Protein AF-A4H4K8-F1 (afdb_monomer_lite)

Radius of gyration: 43.96 Å; chains: 1; bounding box: 98×60×108 Å

InterPro domains:
  IPR000196 Large ribosomal subunit protein eL19 domain [SM01416] (1-51)
  IPR035970 Large ribosomal subunit protein eL19 superfamily [SSF48140] (1-49)
  IPR039547 Large ribosomal subunit protein eL19 [PTHR10722] (1-104)
  IPR057260 Ribosomal protein L19e, C-terminal domain [PF25476] (1-50)

Secondary structure (DSSP, 8-state):
-HHHHHHHHHHHHHHHTTSS-HHHHHHHHHHHHTT---SHHHHHHHHHHHHHHHHHHHHHHHHHHHHHHHHHHHHHHHHHHHHHHHHHHHHHHHHHHHHHHHHHHHHHHHHHSS----------------------------------------PPPPPP-------PPPP-----

Foldseek 3Di:
DVQLVVQLVVLVVCVVVVLDDPVRSVVSNVCSVVVVQVHNVSSVVVSVVVVVVVVVVVVVVVVVVVVVVVVVVVVVVVVVVVVVVVVVVVVVVVVVVVVVVVVVVVVVVVVVVDDDDDDDDDDDDDDDDDDDDDDDDDDDDDDDDDDDDDDDDDDDDDDDDDDDDDDDDDDDDDDD

Structure (mmCIF, N/CA/C/O backbone):
data_AF-A4H4K8-F1
#
_entry.id   AF-A4H4K8-F1
#
loop_
_atom_site.group_PDB
_atom_site.id
_atom_site.type_symbol
_atom_site.label_atom_id
_atom_site.label_alt_id
_atom_site.label_comp_id
_atom_site.label_asym_id
_atom_site.label_entity_id
_atom_site.label_seq_id
_atom_site.pdbx_PDB_ins_code
_atom_site.Cartn_x
_atom_site.Cartn_y
_atom_site.Cartn_z
_atom_site.occupancy
_atom_site.B_iso_or_equiv
_atom_site.auth_seq_id
_atom_site.auth_comp_id
_atom_site.auth_asym_id
_atom_site.auth_atom_id
_atom_site.pdbx_PDB_model_num
ATOM 1 N N . MET A 1 1 ? -22.038 -2.785 29.006 1.00 83.81 1 MET A N 1
ATOM 2 C CA . MET A 1 1 ? -22.029 -3.586 27.746 1.00 83.81 1 MET A CA 1
ATOM 3 C C . MET A 1 1 ? -22.248 -2.810 26.430 1.00 83.81 1 MET A C 1
ATOM 5 O O . MET A 1 1 ? -21.785 -3.269 25.386 1.00 83.81 1 MET A O 1
ATOM 9 N N . ARG A 1 2 ? -22.925 -1.645 26.415 1.00 96.19 2 ARG A N 1
ATOM 10 C CA . ARG A 1 2 ? -23.280 -0.890 25.185 1.00 96.19 2 ARG A CA 1
ATOM 11 C C . ARG A 1 2 ? -22.092 -0.566 24.265 1.00 96.19 2 ARG A C 1
ATOM 13 O O . ARG A 1 2 ? -22.154 -0.820 23.063 1.00 96.19 2 ARG A O 1
ATOM 20 N N . ARG A 1 3 ? -20.990 -0.065 24.828 1.00 96.12 3 ARG A N 1
ATOM 21 C CA . ARG A 1 3 ? -19.791 0.361 24.084 1.00 96.12 3 ARG A CA 1
ATOM 22 C C . ARG A 1 3 ? -19.199 -0.738 23.196 1.00 96.12 3 ARG A C 1
ATOM 24 O O . ARG A 1 3 ? -18.971 -0.521 22.010 1.00 96.12 3 ARG A O 1
ATOM 31 N N . LEU A 1 4 ? -18.999 -1.930 23.752 1.00 96.44 4 LEU A N 1
ATOM 32 C CA . LEU A 1 4 ? -18.373 -3.057 23.055 1.00 96.44 4 LEU A CA 1
ATOM 33 C C . LEU A 1 4 ? -19.223 -3.505 21.848 1.00 96.44 4 LEU A C 1
ATOM 35 O O . LEU A 1 4 ? -18.694 -3.778 20.769 1.00 96.44 4 LEU A O 1
ATOM 39 N N . ARG A 1 5 ? -20.557 -3.479 21.991 1.00 97.44 5 ARG A N 1
ATOM 40 C CA . ARG A 1 5 ? -21.505 -3.755 20.895 1.00 97.44 5 ARG A CA 1
ATOM 41 C C . ARG A 1 5 ? -21.383 -2.728 19.768 1.00 97.44 5 ARG A C 1
ATOM 43 O O . ARG A 1 5 ? -21.372 -3.126 18.604 1.00 97.44 5 ARG A O 1
ATOM 50 N N . ILE A 1 6 ? -21.255 -1.441 20.101 1.00 97.06 6 ILE A N 1
ATOM 51 C CA . ILE A 1 6 ? -21.094 -0.355 19.119 1.00 97.06 6 ILE A CA 1
ATOM 52 C C . ILE A 1 6 ? -19.801 -0.540 18.314 1.00 97.06 6 ILE A C 1
ATOM 54 O O . ILE A 1 6 ? -19.848 -0.510 17.084 1.00 97.06 6 ILE A O 1
ATOM 58 N N . LEU A 1 7 ? -18.669 -0.796 18.981 1.00 97.50 7 LEU A N 1
ATOM 59 C CA . LEU A 1 7 ? -17.379 -1.009 18.310 1.00 97.50 7 LEU A CA 1
ATOM 60 C C . LEU A 1 7 ? -17.411 -2.244 17.399 1.00 97.50 7 LEU A C 1
ATOM 62 O O . LEU A 1 7 ? -17.023 -2.171 16.235 1.00 97.50 7 LEU A O 1
ATOM 66 N N . ARG A 1 8 ? -17.959 -3.369 17.879 1.00 97.00 8 ARG A N 1
ATOM 67 C CA . ARG A 1 8 ? -18.077 -4.596 17.071 1.00 97.00 8 ARG A CA 1
ATOM 68 C C . ARG A 1 8 ? -19.021 -4.431 15.880 1.00 97.00 8 ARG A C 1
ATOM 70 O O . ARG A 1 8 ? -18.735 -4.962 14.810 1.00 97.00 8 ARG A O 1
ATOM 77 N N . ARG A 1 9 ? -20.135 -3.704 16.040 1.00 97.62 9 ARG A N 1
ATOM 78 C CA . ARG A 1 9 ? -21.074 -3.415 14.942 1.00 97.62 9 ARG A CA 1
ATOM 79 C C . ARG A 1 9 ? -20.411 -2.551 13.868 1.00 97.62 9 ARG A C 1
ATOM 81 O O . ARG A 1 9 ? -20.568 -2.855 12.691 1.00 97.62 9 ARG A O 1
ATOM 88 N N . LEU A 1 10 ? -19.625 -1.548 14.268 1.00 97.06 10 LEU A N 1
ATOM 89 C CA . LEU A 1 10 ? -18.839 -0.738 13.336 1.00 97.06 10 LEU A CA 1
ATOM 90 C C . LEU A 1 10 ? -17.837 -1.589 12.549 1.00 97.06 10 LEU A C 1
ATOM 92 O O . LEU A 1 10 ? -17.828 -1.529 11.324 1.00 97.06 10 LEU A O 1
ATOM 96 N N . LEU A 1 11 ? -17.039 -2.411 13.235 1.00 97.56 11 LEU A N 1
ATOM 97 C CA . LEU A 1 11 ? -16.061 -3.278 12.574 1.00 97.56 11 LEU A CA 1
ATOM 98 C C . LEU A 1 11 ? -16.731 -4.239 11.582 1.00 97.56 11 LEU A C 1
ATOM 100 O O . LEU A 1 11 ? -16.218 -4.439 10.486 1.00 97.56 11 LEU A O 1
ATOM 104 N N . ARG A 1 12 ? -17.894 -4.812 11.929 1.00 97.69 12 ARG A N 1
ATOM 105 C CA . ARG A 1 12 ? -18.650 -5.673 11.003 1.00 97.69 12 ARG A CA 1
ATOM 106 C C . ARG A 1 12 ? -19.125 -4.911 9.770 1.00 97.69 12 ARG A C 1
ATOM 108 O O . ARG A 1 12 ? -18.948 -5.421 8.669 1.00 97.69 12 ARG A O 1
ATOM 115 N N . LYS A 1 13 ? -19.662 -3.697 9.948 1.00 98.06 13 LYS A N 1
ATOM 116 C CA . LYS A 1 13 ? -20.068 -2.836 8.829 1.00 98.06 13 LYS A CA 1
ATOM 117 C C . LYS A 1 13 ? -18.875 -2.530 7.922 1.00 98.06 13 LYS A C 1
ATOM 119 O O . LYS A 1 13 ? -18.953 -2.735 6.726 1.00 98.06 13 LYS A O 1
ATOM 124 N N . TYR A 1 14 ? -17.737 -2.127 8.485 1.00 97.44 14 TYR A N 1
ATOM 125 C CA . TYR A 1 14 ? -16.557 -1.776 7.687 1.00 97.44 14 TYR A CA 1
ATOM 126 C C . TYR A 1 14 ? -15.916 -2.970 6.978 1.00 97.44 14 TYR A C 1
ATOM 128 O O . TYR A 1 14 ? -15.298 -2.780 5.933 1.00 97.44 14 TYR A O 1
ATOM 136 N N . ARG A 1 15 ? -16.076 -4.187 7.511 1.00 97.06 15 ARG A N 1
ATOM 137 C CA . ARG A 1 15 ? -15.685 -5.421 6.821 1.00 97.06 15 ARG A CA 1
ATOM 138 C C . ARG A 1 15 ? -16.623 -5.731 5.652 1.00 97.06 15 ARG A C 1
ATOM 140 O O . ARG A 1 15 ? -16.144 -6.099 4.589 1.00 97.06 15 ARG A O 1
ATOM 147 N N . ALA A 1 16 ? -17.936 -5.574 5.842 1.00 97.19 16 ALA A N 1
ATOM 148 C CA . ALA A 1 16 ? -18.924 -5.753 4.774 1.00 97.19 16 ALA A CA 1
ATOM 149 C C . ALA A 1 16 ? -18.736 -4.715 3.652 1.00 97.19 16 ALA A C 1
ATOM 151 O O . ALA A 1 16 ? -18.665 -5.087 2.488 1.00 97.19 16 ALA A O 1
ATOM 152 N N . ASP A 1 17 ? -18.504 -3.448 4.017 1.00 97.19 17 ASP A N 1
ATOM 153 C CA . ASP A 1 17 ? -18.150 -2.353 3.101 1.00 97.19 17 ASP A CA 1
ATOM 154 C C . ASP A 1 17 ? -16.743 -2.524 2.469 1.00 97.19 17 ASP A C 1
ATOM 156 O O . ASP A 1 17 ? -16.292 -1.644 1.740 1.00 97.19 17 ASP A O 1
ATOM 160 N N . LYS A 1 18 ? -15.988 -3.585 2.812 1.00 95.50 18 LYS A N 1
ATOM 161 C CA . LYS A 1 18 ? -14.593 -3.842 2.386 1.00 95.50 18 LYS A CA 1
ATOM 162 C C . LYS A 1 18 ? -13.613 -2.685 2.653 1.00 95.50 18 LYS A C 1
ATOM 164 O O . LYS A 1 18 ? -12.551 -2.591 2.044 1.00 95.50 18 LYS A O 1
ATOM 169 N N . LYS A 1 19 ? -13.921 -1.810 3.617 1.00 95.19 19 LYS A N 1
ATOM 170 C CA . LYS A 1 19 ? -13.021 -0.731 4.071 1.00 95.19 19 LYS A CA 1
ATOM 171 C C . LYS A 1 19 ? -11.839 -1.270 4.866 1.00 95.19 19 LYS A C 1
ATOM 173 O O . LYS A 1 19 ? -10.800 -0.611 4.914 1.00 95.19 19 LYS A O 1
ATOM 178 N N . ILE A 1 20 ? -12.042 -2.412 5.521 1.00 95.75 20 ILE A N 1
ATOM 179 C CA . ILE A 1 20 ? -11.035 -3.170 6.260 1.00 95.75 20 ILE A CA 1
ATOM 180 C C . ILE A 1 20 ? -11.065 -4.627 5.807 1.00 95.75 20 ILE A C 1
ATOM 182 O O . ILE A 1 20 ? -12.127 -5.185 5.532 1.00 95.75 20 ILE A O 1
ATOM 186 N N . ASP A 1 21 ? -9.888 -5.234 5.775 1.00 95.50 21 ASP A N 1
ATOM 187 C CA . ASP A 1 21 ? -9.704 -6.644 5.452 1.00 95.50 21 ASP A CA 1
ATOM 188 C C . ASP A 1 21 ? -9.921 -7.544 6.690 1.00 95.50 21 ASP A C 1
ATOM 190 O O . ASP A 1 21 ? -9.927 -7.067 7.830 1.00 95.50 21 ASP A O 1
ATOM 194 N N . ARG A 1 22 ? -10.084 -8.856 6.489 1.00 96.88 22 ARG A N 1
ATOM 195 C CA . ARG A 1 22 ? -10.269 -9.880 7.529 1.00 96.88 22 ARG A CA 1
ATOM 196 C C . ARG A 1 22 ? -9.163 -9.853 8.583 1.00 96.88 22 ARG A C 1
ATOM 198 O O . ARG A 1 22 ? -9.470 -10.000 9.767 1.00 96.88 22 ARG A O 1
ATOM 205 N N . HIS A 1 23 ? -7.913 -9.641 8.174 1.00 96.44 23 HIS A N 1
ATOM 206 C CA . HIS A 1 23 ? -6.770 -9.580 9.090 1.00 96.44 23 HIS A CA 1
ATOM 207 C C . HIS A 1 23 ? -6.840 -8.342 9.987 1.00 96.44 23 HIS A C 1
ATOM 209 O O . HIS A 1 23 ? -6.877 -8.458 11.210 1.00 96.44 23 HIS A O 1
ATOM 215 N N . VAL A 1 24 ? -7.029 -7.166 9.379 1.00 96.44 24 VAL A N 1
ATOM 216 C CA . VAL A 1 24 ? -7.195 -5.901 10.115 1.00 96.44 24 VAL A CA 1
ATOM 217 C C . VAL A 1 24 ? -8.417 -5.961 11.036 1.00 96.44 24 VAL A C 1
ATOM 219 O O . VAL A 1 24 ? -8.375 -5.499 12.174 1.00 96.44 24 VAL A O 1
ATOM 222 N N . TYR A 1 25 ? -9.511 -6.575 10.580 1.00 98.00 25 TYR A N 1
ATOM 223 C CA . TYR A 1 25 ? -10.699 -6.796 11.397 1.00 98.00 25 TYR A CA 1
ATOM 224 C C . TYR A 1 25 ? -10.385 -7.619 12.648 1.00 98.00 25 TYR A C 1
ATOM 226 O O . TYR A 1 25 ? -10.824 -7.247 13.736 1.00 98.00 25 TYR A O 1
ATOM 234 N N . ARG A 1 26 ? -9.652 -8.733 12.512 1.00 98.19 26 ARG A N 1
ATOM 235 C CA . ARG A 1 26 ? -9.338 -9.611 13.644 1.00 98.19 26 ARG A CA 1
ATOM 236 C C . ARG A 1 26 ? -8.492 -8.881 14.687 1.00 98.19 26 ARG A C 1
ATOM 238 O O . ARG A 1 26 ? -8.852 -8.932 15.864 1.00 98.19 26 ARG A O 1
ATOM 245 N N . ASP A 1 27 ? -7.467 -8.151 14.263 1.00 97.19 27 ASP A N 1
ATOM 246 C CA . ASP A 1 27 ? -6.587 -7.402 15.168 1.00 97.19 27 ASP A CA 1
ATOM 247 C C . ASP A 1 27 ? -7.362 -6.335 15.944 1.00 97.19 27 ASP A C 1
ATOM 249 O O . ASP A 1 27 ? -7.301 -6.260 17.175 1.00 97.19 27 ASP A O 1
ATOM 253 N N . LEU A 1 28 ? -8.171 -5.543 15.237 1.00 97.50 28 LEU A N 1
ATOM 254 C CA . LEU A 1 28 ? -8.991 -4.502 15.854 1.00 97.50 28 LEU A CA 1
ATOM 255 C C . LEU A 1 28 ? -10.094 -5.076 16.742 1.00 97.50 28 LEU A C 1
ATOM 257 O O . LEU A 1 28 ? -10.462 -4.456 17.739 1.00 97.50 28 LEU A O 1
ATOM 261 N N . TYR A 1 29 ? -10.614 -6.261 16.424 1.00 97.81 29 TYR A N 1
ATOM 262 C CA . TYR A 1 29 ? -11.625 -6.932 17.234 1.00 97.81 29 TYR A CA 1
ATOM 263 C C . TYR A 1 29 ? -11.070 -7.352 18.597 1.00 97.81 29 TYR A C 1
ATOM 265 O O . TYR A 1 29 ? -11.714 -7.117 19.625 1.00 97.81 29 TYR A O 1
ATOM 273 N N . VAL A 1 30 ? -9.874 -7.949 18.615 1.00 97.88 30 VAL A N 1
ATOM 274 C CA . VAL A 1 30 ? -9.198 -8.351 19.856 1.00 97.88 30 VAL A CA 1
ATOM 275 C C . VAL A 1 30 ? -8.802 -7.113 20.663 1.00 97.88 30 VAL A C 1
ATOM 277 O O . VAL A 1 30 ? -9.112 -7.045 21.851 1.00 97.88 30 VAL A O 1
ATOM 280 N N . ARG A 1 31 ? -8.261 -6.072 20.016 1.00 97.00 31 ARG A N 1
ATOM 281 C CA . ARG A 1 31 ? -7.926 -4.786 20.664 1.00 97.00 31 ARG A CA 1
ATOM 282 C C . ARG A 1 31 ? -9.152 -4.064 21.235 1.00 97.00 31 ARG A C 1
ATOM 284 O O . ARG A 1 31 ? -9.094 -3.515 22.332 1.00 97.00 31 ARG A O 1
ATOM 291 N N . ALA A 1 32 ? -10.295 -4.109 20.548 1.00 96.69 32 ALA A N 1
ATOM 292 C CA . ALA A 1 32 ? -11.554 -3.569 21.064 1.00 96.69 32 ALA A CA 1
ATOM 293 C C . ALA A 1 32 ? -12.087 -4.363 22.270 1.00 96.69 32 ALA A C 1
ATOM 295 O O . ALA A 1 32 ? -12.706 -3.772 23.154 1.00 96.69 32 ALA A O 1
ATOM 296 N N . LYS A 1 33 ? -11.848 -5.685 22.327 1.00 96.62 33 LYS A N 1
ATOM 297 C CA . LYS A 1 33 ? -12.137 -6.509 23.516 1.00 96.62 33 LYS A CA 1
ATOM 298 C C . LYS A 1 33 ? -11.190 -6.154 24.670 1.00 96.62 33 LYS A C 1
ATOM 300 O O . LYS A 1 33 ? -11.661 -6.034 25.792 1.00 96.62 33 LYS A O 1
ATOM 305 N N . GLY A 1 34 ? -9.913 -5.905 24.379 1.00 96.94 34 GLY A N 1
ATOM 306 C CA . GLY A 1 34 ? -8.882 -5.461 25.329 1.00 96.94 34 GLY A CA 1
ATOM 307 C C . GLY A 1 34 ? -8.956 -3.982 25.731 1.00 96.94 34 GLY A C 1
ATOM 308 O O . GLY A 1 34 ? -7.964 -3.419 26.169 1.00 96.94 34 GLY A O 1
ATOM 309 N N . ASN A 1 35 ? -10.110 -3.333 25.554 1.00 96.12 35 ASN A N 1
ATOM 310 C CA . ASN A 1 35 ? -10.376 -1.962 25.991 1.00 96.12 35 ASN A CA 1
ATOM 311 C C . ASN A 1 35 ? -9.486 -0.849 25.393 1.00 96.12 35 ASN A C 1
ATOM 313 O O . ASN A 1 35 ? -9.568 0.285 25.856 1.00 96.12 35 ASN A O 1
ATOM 317 N N . VAL A 1 36 ? -8.720 -1.116 24.329 1.00 97.06 36 VAL A N 1
ATOM 318 C CA . VAL A 1 36 ? -7.790 -0.140 23.719 1.00 97.06 36 VAL A CA 1
ATOM 319 C C . VAL A 1 36 ? -8.515 1.107 23.189 1.00 97.06 36 VAL A C 1
ATOM 321 O O . VAL A 1 36 ? -8.027 2.224 23.326 1.00 97.06 36 VAL A O 1
ATOM 324 N N . PHE A 1 37 ? -9.709 0.941 22.608 1.00 97.62 37 PHE A N 1
ATOM 325 C CA . PHE A 1 37 ? -10.432 2.032 21.941 1.00 97.62 37 PHE A CA 1
ATOM 326 C C . PHE A 1 37 ? -11.522 2.633 22.812 1.00 97.62 37 PHE A C 1
ATOM 328 O O . PHE A 1 37 ? -12.607 2.060 22.907 1.00 97.62 37 PHE A O 1
ATOM 335 N N . ARG A 1 38 ? -11.308 3.803 23.419 1.00 95.50 38 ARG A N 1
ATOM 336 C CA . ARG A 1 38 ? -12.297 4.427 24.325 1.00 95.50 38 ARG A CA 1
ATOM 337 C C . ARG A 1 38 ? -13.654 4.699 23.665 1.00 95.50 38 ARG A C 1
ATOM 339 O O . ARG A 1 38 ? -14.684 4.330 24.220 1.00 95.50 38 ARG A O 1
ATOM 346 N N . ASN A 1 39 ? -13.681 5.238 22.450 1.00 96.25 39 ASN A N 1
ATOM 347 C CA . ASN A 1 39 ? -14.924 5.641 21.786 1.00 96.25 39 ASN A CA 1
ATOM 348 C C . ASN A 1 39 ? -14.954 5.149 20.335 1.00 96.25 39 ASN A C 1
ATOM 350 O O . ASN A 1 39 ? -13.930 4.784 19.759 1.00 96.25 39 ASN A O 1
ATOM 354 N N . LYS A 1 40 ? -16.139 5.196 19.709 1.00 97.00 40 LYS A N 1
ATOM 355 C CA . LYS A 1 40 ? -16.283 4.897 18.275 1.00 97.00 40 LYS A CA 1
ATOM 356 C C . LYS A 1 40 ? -15.369 5.784 17.413 1.00 97.00 40 LYS A C 1
ATOM 358 O O . LYS A 1 40 ? -14.806 5.273 16.454 1.00 97.00 40 LYS A O 1
ATOM 363 N N . ARG A 1 41 ? -15.202 7.068 17.768 1.00 97.31 41 ARG A N 1
ATOM 364 C CA . ARG A 1 41 ? -14.304 8.015 17.074 1.00 97.31 41 ARG A CA 1
ATOM 365 C C . ARG A 1 41 ? -12.844 7.566 17.126 1.00 97.31 41 ARG A C 1
ATOM 367 O O . ARG A 1 41 ? -12.251 7.374 16.077 1.00 97.31 41 ARG A O 1
ATOM 374 N N . ASN A 1 42 ? -12.349 7.228 18.314 1.00 97.44 42 ASN A N 1
ATOM 375 C CA . ASN A 1 42 ? -10.990 6.722 18.503 1.00 97.44 42 ASN A CA 1
ATOM 376 C C . ASN A 1 42 ? -10.703 5.446 17.678 1.00 97.44 42 ASN A C 1
ATOM 378 O O . ASN A 1 42 ? -9.642 5.321 17.075 1.00 97.44 42 ASN A O 1
ATOM 382 N N . LEU A 1 43 ? -11.674 4.526 17.567 1.00 97.12 43 LEU A N 1
ATOM 383 C CA . LEU A 1 43 ? -11.549 3.379 16.658 1.00 97.12 43 LEU A CA 1
ATOM 384 C C . LEU A 1 43 ? -11.515 3.807 15.179 1.00 97.12 43 LEU A C 1
ATOM 386 O O . LEU A 1 43 ? -10.742 3.254 14.404 1.00 97.12 43 LEU A O 1
ATOM 390 N N . MET A 1 44 ? -12.346 4.769 14.772 1.00 96.75 44 MET A N 1
ATOM 391 C CA . MET A 1 44 ? -12.368 5.262 13.387 1.00 96.75 44 MET A CA 1
ATOM 392 C C . MET A 1 44 ? -11.061 5.958 13.005 1.00 96.75 44 MET A C 1
ATOM 394 O O . MET A 1 44 ? -10.503 5.661 11.953 1.00 96.75 44 MET A O 1
ATOM 398 N N . GLU A 1 45 ? -10.553 6.829 13.874 1.00 97.31 45 GLU A N 1
ATOM 399 C CA . GLU A 1 45 ? -9.265 7.509 13.716 1.00 97.31 45 GLU A CA 1
ATOM 400 C C . GLU A 1 45 ? -8.133 6.494 13.554 1.00 97.31 45 GLU A C 1
ATOM 402 O O . GLU A 1 45 ? -7.333 6.591 12.625 1.00 97.31 45 GLU A O 1
ATOM 407 N N . HIS A 1 46 ? -8.115 5.456 14.393 1.00 97.38 46 HIS A N 1
ATOM 408 C CA . HIS A 1 46 ? -7.114 4.402 14.298 1.00 97.38 46 HIS A CA 1
ATOM 409 C C . HIS A 1 46 ? -7.228 3.585 13.001 1.00 97.38 46 HIS A C 1
ATOM 411 O O . HIS A 1 46 ? -6.215 3.268 12.381 1.00 97.38 46 HIS A O 1
ATOM 417 N N . ILE A 1 47 ? -8.449 3.288 12.539 1.00 96.69 47 ILE A N 1
ATOM 418 C CA . ILE A 1 47 ? -8.667 2.632 11.240 1.00 96.69 47 ILE A CA 1
ATOM 419 C C . ILE A 1 47 ? -8.135 3.505 10.101 1.00 96.69 47 ILE A C 1
ATOM 421 O O . ILE A 1 47 ? -7.480 2.991 9.197 1.00 96.69 47 ILE A O 1
ATOM 425 N N . HIS A 1 48 ? -8.397 4.812 10.128 1.00 96.56 48 HIS A N 1
ATOM 426 C CA . HIS A 1 48 ? -7.891 5.730 9.110 1.00 96.56 48 HIS A CA 1
ATOM 427 C C . HIS A 1 48 ? -6.363 5.809 9.136 1.00 96.56 48 HIS A C 1
ATOM 429 O O . HIS A 1 48 ? -5.744 5.762 8.075 1.00 96.56 48 HIS A O 1
ATOM 435 N N . LYS A 1 49 ? -5.754 5.830 10.326 1.00 97.25 49 LYS A N 1
ATOM 436 C CA . LYS A 1 49 ? -4.298 5.793 10.489 1.00 97.25 49 LYS A CA 1
ATOM 437 C C . LYS A 1 49 ? -3.684 4.545 9.842 1.00 97.25 49 LYS A C 1
ATOM 439 O O . LYS A 1 49 ? -2.867 4.690 8.937 1.00 97.25 49 LYS A O 1
ATOM 444 N N . ILE A 1 50 ? -4.165 3.348 10.195 1.00 95.81 50 ILE A N 1
ATOM 445 C CA . ILE A 1 50 ? -3.681 2.080 9.615 1.00 95.81 50 ILE A CA 1
ATOM 446 C C . ILE A 1 50 ? -3.876 2.049 8.095 1.00 95.81 50 ILE A C 1
ATOM 448 O O . ILE A 1 50 ? -3.011 1.584 7.356 1.00 95.81 50 ILE A O 1
ATOM 452 N N . LYS A 1 51 ? -5.019 2.533 7.593 1.00 95.19 51 LYS A N 1
ATOM 453 C CA . LYS A 1 51 ? -5.272 2.574 6.145 1.00 95.19 51 LYS A CA 1
ATOM 454 C C . LYS A 1 51 ? -4.299 3.496 5.417 1.00 95.19 51 LYS A C 1
ATOM 456 O O . LYS A 1 51 ? -3.855 3.153 4.325 1.00 95.19 51 LYS A O 1
ATOM 461 N N . ASN A 1 52 ? -3.981 4.645 6.003 1.00 96.88 52 ASN A N 1
ATOM 462 C CA . ASN A 1 52 ? -3.041 5.593 5.420 1.00 96.88 52 ASN A CA 1
ATOM 463 C C . ASN A 1 52 ? -1.612 5.039 5.434 1.00 96.88 52 ASN A C 1
ATOM 465 O O . ASN A 1 52 ? -0.909 5.188 4.440 1.00 96.88 52 ASN A O 1
ATOM 469 N N . GLU A 1 53 ? -1.207 4.361 6.509 1.00 95.94 53 GLU A N 1
ATOM 470 C CA . GLU A 1 53 ? 0.084 3.661 6.600 1.00 95.94 53 GLU A CA 1
ATOM 471 C C . GLU A 1 53 ? 0.191 2.573 5.524 1.00 95.94 53 GLU A C 1
ATOM 473 O O . GLU A 1 53 ? 1.080 2.641 4.678 1.00 95.94 53 GLU A O 1
ATOM 478 N N . LYS A 1 54 ? -0.802 1.678 5.424 1.00 95.12 54 LYS A N 1
ATOM 479 C CA . LYS A 1 54 ? -0.848 0.655 4.364 1.00 95.12 54 LYS A CA 1
ATOM 480 C C . LYS A 1 54 ? -0.859 1.239 2.953 1.00 95.12 54 LYS A C 1
ATOM 482 O O . LYS A 1 54 ? -0.295 0.651 2.035 1.00 95.12 54 LYS A O 1
ATOM 487 N N . LYS A 1 55 ? -1.520 2.383 2.745 1.00 95.88 55 LYS A N 1
ATOM 488 C CA . LYS A 1 55 ? -1.526 3.065 1.443 1.00 95.88 55 LYS A CA 1
ATOM 489 C C . LYS A 1 55 ? -0.126 3.566 1.084 1.00 95.88 55 LYS A C 1
ATOM 491 O O . LYS A 1 55 ? 0.294 3.371 -0.051 1.00 95.88 55 LYS A O 1
ATOM 496 N N . LYS A 1 56 ? 0.588 4.170 2.038 1.00 96.44 56 LYS A N 1
ATOM 497 C CA . LYS A 1 56 ? 1.972 4.630 1.847 1.00 96.44 56 LYS A CA 1
ATOM 498 C C . LYS A 1 56 ? 2.915 3.458 1.575 1.00 96.44 56 LYS A C 1
ATOM 500 O O . LYS A 1 56 ? 3.674 3.508 0.614 1.00 96.44 56 LYS A O 1
ATOM 505 N N . GLU A 1 57 ? 2.813 2.383 2.355 1.00 95.81 57 GLU A N 1
ATOM 506 C CA . GLU A 1 57 ? 3.590 1.153 2.148 1.00 95.81 57 GLU A CA 1
ATOM 507 C C . GLU A 1 57 ? 3.345 0.556 0.760 1.00 95.81 57 GLU A C 1
ATOM 509 O O . GLU A 1 57 ? 4.295 0.226 0.054 1.00 95.81 57 GLU A O 1
ATOM 514 N N . ARG A 1 58 ? 2.080 0.484 0.323 1.00 96.00 58 ARG A N 1
ATOM 515 C CA . ARG A 1 58 ? 1.729 -0.007 -1.014 1.00 96.00 58 ARG A CA 1
ATOM 516 C C . ARG A 1 58 ? 2.333 0.856 -2.120 1.00 96.00 58 ARG A C 1
ATOM 518 O O . ARG A 1 58 ? 2.860 0.304 -3.075 1.00 96.00 58 ARG A O 1
ATOM 525 N N . GLN A 1 59 ? 2.277 2.181 -1.991 1.00 96.81 59 GLN A N 1
ATOM 526 C CA . GLN A 1 59 ? 2.862 3.097 -2.975 1.00 96.81 59 GLN A CA 1
ATOM 527 C C . GLN A 1 59 ? 4.383 2.939 -3.069 1.00 96.81 59 GLN A C 1
ATOM 529 O O . GLN A 1 59 ? 4.929 2.918 -4.168 1.00 96.81 59 GLN A O 1
ATOM 534 N N . LEU A 1 60 ? 5.070 2.786 -1.936 1.00 96.19 60 LEU A N 1
ATOM 535 C CA . LEU A 1 60 ? 6.513 2.537 -1.918 1.00 96.19 60 LEU A CA 1
ATOM 536 C C . LEU A 1 60 ? 6.857 1.176 -2.533 1.00 96.19 60 LEU A C 1
ATOM 538 O O . LEU A 1 60 ? 7.762 1.088 -3.359 1.00 96.19 60 LEU A O 1
ATOM 542 N N . ALA A 1 61 ? 6.110 0.126 -2.186 1.00 96.38 61 ALA A N 1
ATOM 543 C CA . ALA A 1 61 ? 6.295 -1.204 -2.759 1.00 96.38 61 ALA A CA 1
ATOM 544 C C . ALA A 1 61 ? 6.063 -1.212 -4.279 1.00 96.38 61 ALA A C 1
ATOM 546 O O . ALA A 1 61 ? 6.830 -1.828 -5.011 1.00 96.38 61 ALA A O 1
ATOM 547 N N . GLU A 1 62 ? 5.055 -0.488 -4.764 1.00 96.62 62 GLU A N 1
ATOM 548 C CA . GLU A 1 62 ? 4.768 -0.340 -6.192 1.00 96.62 62 GLU A CA 1
ATOM 549 C C . GLU A 1 62 ? 5.885 0.413 -6.926 1.00 96.62 62 GLU A C 1
ATOM 551 O O . GLU A 1 62 ? 6.311 -0.012 -7.998 1.00 96.62 62 GLU A O 1
ATOM 556 N N . GLN A 1 63 ? 6.443 1.470 -6.327 1.00 96.69 63 GLN A N 1
ATOM 557 C CA . GLN A 1 63 ? 7.605 2.169 -6.885 1.00 96.69 63 GLN A CA 1
ATOM 558 C C . GLN A 1 63 ? 8.838 1.264 -6.982 1.00 96.69 63 GLN A C 1
ATOM 560 O O . GLN A 1 63 ? 9.552 1.297 -7.988 1.00 96.69 63 GLN A O 1
ATOM 565 N N . LEU A 1 64 ? 9.101 0.457 -5.952 1.00 97.06 64 LEU A N 1
ATOM 566 C CA . LEU A 1 64 ? 10.210 -0.496 -5.956 1.00 97.06 64 LEU A CA 1
ATOM 567 C C . LEU A 1 64 ? 9.981 -1.603 -6.987 1.00 97.06 64 LEU A C 1
ATOM 569 O O . LEU A 1 64 ? 10.869 -1.866 -7.793 1.00 97.06 64 LEU A O 1
ATOM 573 N N . ALA A 1 65 ? 8.783 -2.186 -7.039 1.00 95.88 65 ALA A N 1
ATOM 574 C CA . ALA A 1 65 ? 8.420 -3.188 -8.037 1.00 95.88 65 ALA A CA 1
ATOM 575 C C . ALA A 1 65 ? 8.557 -2.641 -9.467 1.00 95.88 65 ALA A C 1
ATOM 577 O O . ALA A 1 65 ? 9.122 -3.313 -10.324 1.00 95.88 65 ALA A O 1
ATOM 578 N N . ALA A 1 66 ? 8.141 -1.396 -9.717 1.00 96.50 66 ALA A N 1
ATOM 579 C CA . ALA A 1 66 ? 8.312 -0.745 -11.013 1.00 96.50 66 ALA A CA 1
ATOM 580 C C . ALA A 1 66 ? 9.793 -0.525 -11.375 1.00 96.50 66 ALA A C 1
ATOM 582 O O . ALA A 1 66 ? 10.172 -0.646 -12.540 1.00 96.50 66 ALA A O 1
ATOM 583 N N . LYS A 1 67 ? 10.659 -0.214 -10.398 1.00 96.31 67 LYS A N 1
ATOM 584 C CA . LYS A 1 67 ? 12.116 -0.156 -10.618 1.00 96.31 67 LYS A CA 1
ATOM 585 C C . LYS A 1 67 ? 12.676 -1.538 -10.956 1.00 96.31 67 LYS A C 1
ATOM 587 O O . LYS A 1 67 ? 13.303 -1.676 -12.001 1.00 96.31 67 LYS A O 1
ATOM 592 N N . HIS A 1 68 ? 12.367 -2.555 -10.153 1.00 95.00 68 HIS A N 1
ATOM 593 C CA . HIS A 1 68 ? 12.803 -3.931 -10.402 1.00 95.00 68 HIS A CA 1
ATOM 594 C C . HIS A 1 68 ? 12.346 -4.440 -11.772 1.00 95.00 68 HIS A C 1
ATOM 596 O O . HIS A 1 68 ? 13.154 -4.968 -12.529 1.00 95.00 68 HIS A O 1
ATOM 602 N N . GLN A 1 69 ? 11.091 -4.188 -12.147 1.00 96.25 69 GLN A N 1
ATOM 603 C CA . GLN A 1 69 ? 10.557 -4.581 -13.445 1.00 96.25 69 GLN A CA 1
ATOM 604 C C . GLN A 1 69 ? 11.278 -3.875 -14.603 1.00 96.25 69 GLN A C 1
ATOM 606 O O . GLN A 1 69 ? 11.572 -4.508 -15.617 1.00 96.25 69 GLN A O 1
ATOM 611 N N . ARG A 1 70 ? 11.602 -2.579 -14.476 1.00 95.56 70 ARG A N 1
ATOM 612 C CA . ARG A 1 70 ? 12.395 -1.863 -15.492 1.00 95.56 70 ARG A CA 1
ATOM 613 C C . ARG A 1 70 ? 13.807 -2.434 -15.618 1.00 95.56 70 ARG A C 1
ATOM 615 O O . ARG A 1 70 ? 14.272 -2.643 -16.739 1.00 95.56 70 ARG A O 1
ATOM 622 N N . ASP A 1 71 ? 14.456 -2.737 -14.500 1.00 96.25 71 ASP A N 1
ATOM 623 C CA . ASP A 1 71 ? 15.806 -3.306 -14.486 1.00 96.25 71 ASP A CA 1
ATOM 624 C C . ASP A 1 71 ? 15.828 -4.715 -15.090 1.00 96.25 71 ASP A C 1
ATOM 626 O O . ASP A 1 71 ? 16.689 -5.034 -15.912 1.00 96.25 71 ASP A O 1
ATOM 630 N N . GLU A 1 72 ? 14.846 -5.552 -14.754 1.00 95.94 72 GLU A N 1
ATOM 631 C CA . GLU A 1 72 ? 14.655 -6.873 -15.356 1.00 95.94 72 GLU A CA 1
ATOM 632 C C . GLU A 1 72 ? 14.394 -6.775 -16.858 1.00 95.94 72 GLU A C 1
ATOM 634 O O . GLU A 1 72 ? 15.001 -7.507 -17.640 1.00 95.94 72 GLU A O 1
ATOM 639 N N . GLN A 1 73 ? 13.548 -5.840 -17.296 1.00 95.69 73 GLN A N 1
ATOM 640 C CA . GLN A 1 73 ? 13.317 -5.600 -18.718 1.00 95.69 73 GLN A CA 1
ATOM 641 C C . GLN A 1 73 ? 14.597 -5.164 -19.436 1.00 95.69 73 GLN A C 1
ATOM 643 O O . GLN A 1 73 ? 14.860 -5.646 -20.538 1.00 95.69 73 GLN A O 1
ATOM 648 N N . HIS A 1 74 ? 15.411 -4.292 -18.835 1.00 95.56 74 HIS A N 1
ATOM 649 C CA . HIS A 1 74 ? 16.688 -3.873 -19.410 1.00 95.56 74 HIS A CA 1
ATOM 650 C C . HIS A 1 74 ? 17.676 -5.045 -19.508 1.00 95.56 74 HIS A C 1
ATOM 652 O O . HIS A 1 74 ? 18.232 -5.298 -20.578 1.00 95.56 74 HIS A 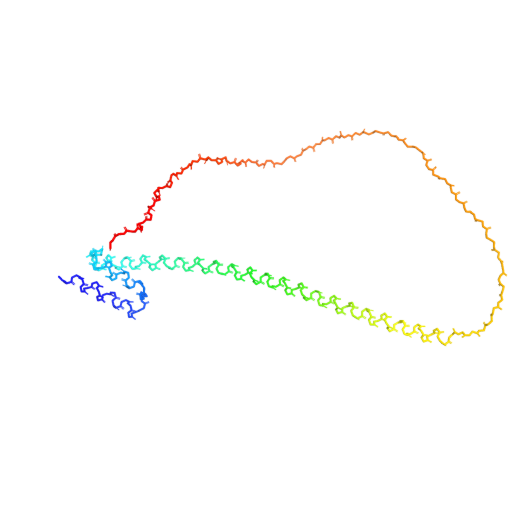O 1
ATOM 658 N N . ARG A 1 75 ? 17.824 -5.831 -18.434 1.00 95.31 75 ARG A N 1
ATOM 659 C CA . ARG A 1 75 ? 18.659 -7.047 -18.412 1.00 95.31 75 ARG A CA 1
ATOM 660 C C . ARG A 1 75 ? 18.203 -8.067 -19.456 1.00 95.31 75 ARG A C 1
ATOM 662 O O . ARG A 1 75 ? 19.026 -8.601 -20.196 1.00 95.31 75 ARG A O 1
ATOM 669 N N . ASN A 1 76 ? 16.897 -8.299 -19.569 1.00 95.38 76 ASN A N 1
ATOM 670 C CA . ASN A 1 76 ? 16.323 -9.218 -20.550 1.00 95.38 76 ASN A CA 1
ATOM 671 C C . ASN A 1 76 ? 16.515 -8.719 -21.987 1.00 95.38 76 ASN A C 1
ATOM 673 O O . ASN A 1 76 ? 16.809 -9.517 -22.876 1.00 95.38 76 ASN A O 1
ATOM 677 N N . LYS A 1 77 ? 16.396 -7.408 -22.233 1.00 95.44 77 LYS A N 1
ATOM 678 C CA . LYS A 1 77 ? 16.698 -6.802 -23.538 1.00 95.44 77 LYS A CA 1
ATOM 679 C C . LYS A 1 77 ? 18.175 -6.966 -23.899 1.00 95.44 77 LYS A C 1
ATOM 681 O O . LYS A 1 77 ? 18.453 -7.404 -25.011 1.00 95.44 77 LYS A O 1
ATOM 686 N N . ALA A 1 78 ? 19.095 -6.693 -22.972 1.00 94.88 78 ALA A N 1
ATOM 687 C CA . ALA A 1 78 ? 20.532 -6.864 -23.188 1.00 94.88 78 ALA A CA 1
ATOM 688 C C . ALA A 1 78 ? 20.887 -8.322 -23.526 1.00 94.88 78 ALA A C 1
ATOM 690 O O . ALA A 1 78 ? 21.506 -8.576 -24.558 1.00 94.88 78 ALA A O 1
ATOM 691 N N . ARG A 1 79 ? 20.387 -9.292 -22.744 1.00 94.31 79 ARG A N 1
ATOM 692 C CA . ARG A 1 79 ? 20.567 -10.729 -23.029 1.00 94.31 79 ARG A CA 1
ATOM 693 C C . ARG A 1 79 ? 20.016 -11.121 -24.400 1.00 94.31 79 ARG A C 1
ATOM 695 O O . ARG A 1 79 ? 20.689 -11.806 -25.162 1.00 94.31 79 ARG A O 1
ATOM 702 N N . LYS A 1 80 ? 18.812 -10.657 -24.757 1.00 95.00 80 LYS A N 1
ATOM 703 C CA . LYS A 1 80 ? 18.216 -10.923 -26.078 1.00 95.00 80 LYS A CA 1
ATOM 704 C C . LYS A 1 80 ? 19.032 -10.312 -27.218 1.00 95.00 80 LYS A C 1
ATOM 706 O O . LYS A 1 80 ? 19.154 -10.934 -28.266 1.00 95.00 80 LYS A O 1
ATOM 711 N N . GLN A 1 81 ? 19.568 -9.105 -27.046 1.00 94.00 81 GLN A N 1
ATOM 712 C CA . GLN A 1 81 ? 20.421 -8.473 -28.056 1.00 94.00 81 GLN A CA 1
ATOM 713 C C . GLN A 1 81 ? 21.735 -9.232 -28.236 1.00 94.00 81 GLN A C 1
ATOM 715 O O . GLN A 1 81 ? 22.160 -9.426 -29.370 1.00 94.00 81 GLN A O 1
ATOM 720 N N . GLU A 1 82 ? 22.353 -9.685 -27.148 1.00 93.19 82 GLU A N 1
ATOM 721 C CA . GLU A 1 82 ? 23.575 -10.485 -27.201 1.00 93.19 82 GLU A CA 1
ATOM 722 C C . GLU A 1 82 ? 23.344 -11.823 -27.912 1.00 93.19 82 GLU A C 1
ATOM 724 O O . GLU A 1 82 ? 24.084 -12.160 -28.833 1.00 93.19 82 GLU A O 1
ATOM 729 N N . LEU A 1 83 ? 22.271 -12.541 -27.566 1.00 93.88 83 LEU A N 1
ATOM 730 C CA . LEU A 1 83 ? 21.891 -13.780 -28.249 1.00 93.88 83 LEU A CA 1
ATOM 731 C C . LEU A 1 83 ? 21.646 -13.548 -29.745 1.00 93.88 83 LEU A C 1
ATOM 733 O O . LEU A 1 83 ? 22.216 -14.256 -30.568 1.00 93.88 83 LEU A O 1
ATOM 737 N N . LYS A 1 84 ? 20.906 -12.494 -30.109 1.00 94.62 84 LYS A N 1
ATOM 738 C CA . LYS A 1 84 ? 20.682 -12.126 -31.517 1.00 94.62 84 LYS A CA 1
ATOM 739 C C . LYS A 1 84 ? 21.973 -11.769 -32.253 1.00 94.62 84 LYS A C 1
ATOM 741 O O . LYS A 1 84 ? 22.097 -12.065 -33.436 1.00 94.62 84 LYS A O 1
ATOM 746 N N . LYS A 1 85 ? 22.925 -11.098 -31.595 1.00 95.25 85 LYS A N 1
ATOM 747 C CA . LYS A 1 85 ? 24.241 -10.798 -32.185 1.00 95.25 85 LYS A CA 1
ATOM 748 C C . LYS A 1 85 ? 25.018 -12.091 -32.441 1.00 95.25 85 LYS A C 1
ATOM 750 O O . LYS A 1 85 ? 25.467 -12.284 -33.564 1.00 95.25 85 LYS A O 1
ATOM 755 N N . ARG A 1 86 ? 25.080 -12.992 -31.453 1.00 93.19 86 ARG A N 1
ATOM 756 C CA . ARG A 1 86 ? 25.724 -14.312 -31.576 1.00 93.19 86 ARG A CA 1
ATOM 757 C C . ARG A 1 86 ? 25.084 -15.169 -32.673 1.00 93.19 86 ARG A C 1
ATOM 759 O O . ARG A 1 86 ? 25.793 -15.834 -33.414 1.00 93.19 86 ARG A O 1
ATOM 766 N N . GLU A 1 87 ? 23.759 -15.156 -32.805 1.00 92.88 87 GLU A N 1
ATOM 767 C CA . GLU A 1 87 ? 23.048 -15.863 -33.881 1.00 92.88 87 GLU A CA 1
ATOM 768 C C . GLU A 1 87 ? 23.384 -15.296 -35.261 1.00 92.88 87 GLU A C 1
ATOM 770 O O . GLU A 1 87 ? 23.733 -16.057 -36.159 1.00 92.88 87 GLU A O 1
ATOM 775 N N . LYS A 1 88 ? 23.355 -13.967 -35.422 1.00 93.75 88 LYS A N 1
ATOM 776 C CA . LYS A 1 88 ? 23.737 -13.310 -36.681 1.00 93.75 88 LYS A CA 1
ATOM 777 C C . LYS A 1 88 ? 25.193 -13.576 -37.052 1.00 93.75 88 LYS A C 1
ATOM 779 O O . LYS A 1 88 ? 25.492 -13.750 -38.225 1.00 93.75 88 LYS A O 1
ATOM 784 N N . GLU 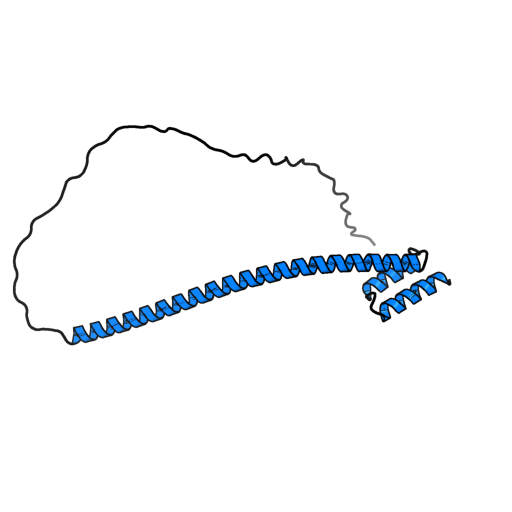A 1 89 ? 26.094 -13.589 -36.077 1.00 91.94 89 GLU A N 1
ATOM 785 C CA . GLU A 1 89 ? 27.507 -13.910 -36.290 1.00 91.94 89 GLU A CA 1
ATOM 786 C C . GLU A 1 89 ? 27.689 -15.370 -36.716 1.00 91.94 89 GLU A C 1
ATOM 788 O O . GLU A 1 89 ? 28.360 -15.631 -37.710 1.00 91.94 89 GLU A O 1
ATOM 793 N N . ARG A 1 90 ? 27.004 -16.314 -36.054 1.00 92.44 90 ARG A N 1
ATOM 794 C CA . ARG A 1 90 ? 26.967 -17.727 -36.469 1.00 92.44 90 ARG A CA 1
ATOM 795 C C . ARG A 1 90 ? 26.401 -17.901 -37.876 1.00 92.44 90 ARG A C 1
ATOM 797 O O . ARG A 1 90 ? 26.888 -18.738 -38.627 1.00 92.44 90 ARG A O 1
ATOM 804 N N . GLU A 1 91 ? 25.368 -17.145 -38.235 1.00 90.69 91 GLU A N 1
ATOM 805 C CA . GLU A 1 91 ? 24.777 -17.195 -39.571 1.00 90.69 91 GLU A CA 1
ATOM 806 C C . GLU A 1 91 ? 25.727 -16.633 -40.635 1.00 90.69 91 GLU A C 1
ATOM 808 O O . GLU A 1 91 ? 25.880 -17.249 -41.687 1.00 90.69 91 GLU A O 1
ATOM 813 N N . ARG A 1 92 ? 26.401 -15.507 -40.361 1.00 90.75 92 ARG A N 1
ATOM 814 C CA . ARG A 1 92 ? 27.437 -14.959 -41.252 1.00 90.75 92 ARG A CA 1
ATOM 815 C C . ARG A 1 92 ? 28.584 -15.942 -41.432 1.00 90.75 92 ARG A C 1
ATOM 817 O O . ARG A 1 92 ? 28.864 -16.282 -42.569 1.00 90.75 92 ARG A O 1
ATOM 824 N N . ALA A 1 93 ? 29.125 -16.492 -40.344 1.00 90.81 93 ALA A N 1
ATOM 825 C CA . ALA A 1 93 ? 30.170 -17.512 -40.407 1.00 90.81 93 ALA A CA 1
ATOM 826 C C . ALA A 1 93 ? 29.745 -18.705 -41.280 1.00 90.81 93 ALA A C 1
ATOM 828 O O . ALA A 1 93 ? 30.472 -19.091 -42.184 1.00 90.81 93 ALA A O 1
ATOM 829 N N . ARG A 1 94 ? 28.512 -19.212 -41.120 1.00 91.81 94 ARG A N 1
ATOM 830 C CA . ARG A 1 94 ? 27.975 -20.275 -41.993 1.00 91.81 94 ARG A CA 1
ATOM 831 C C . ARG A 1 94 ? 27.874 -19.863 -43.464 1.00 91.81 94 ARG A C 1
ATOM 833 O O . ARG A 1 94 ? 28.120 -20.695 -44.334 1.00 91.81 94 ARG A O 1
ATOM 840 N N . ARG A 1 95 ? 27.471 -18.622 -43.759 1.00 89.06 95 ARG A N 1
ATOM 841 C CA . ARG A 1 95 ? 27.408 -18.103 -45.138 1.00 89.06 95 ARG A CA 1
ATOM 842 C C . ARG A 1 95 ? 28.805 -17.955 -45.736 1.00 89.06 95 ARG A C 1
ATOM 844 O O . ARG A 1 95 ? 28.997 -18.350 -46.882 1.00 89.06 95 ARG A O 1
ATOM 851 N N . ASP A 1 96 ? 29.757 -17.450 -44.961 1.00 89.62 96 ASP A N 1
ATOM 852 C CA . ASP A 1 96 ? 31.150 -17.271 -45.368 1.00 89.62 96 ASP A CA 1
ATOM 853 C C . ASP A 1 96 ? 31.827 -18.635 -45.601 1.00 89.62 96 ASP A C 1
ATOM 855 O O . ASP A 1 96 ? 32.452 -18.839 -46.640 1.00 89.62 96 ASP A O 1
ATOM 859 N N . ASP A 1 97 ? 31.599 -19.615 -44.720 1.00 86.81 97 ASP A N 1
ATOM 860 C CA . ASP A 1 97 ? 32.057 -21.002 -44.877 1.00 86.81 97 ASP A CA 1
ATOM 861 C C . ASP A 1 97 ? 31.445 -21.671 -46.121 1.00 86.81 97 ASP A C 1
ATOM 863 O O . ASP A 1 97 ? 32.144 -22.341 -46.887 1.00 86.81 97 ASP A O 1
ATOM 867 N N . ALA A 1 98 ? 30.145 -21.471 -46.374 1.00 87.25 98 ALA A N 1
ATOM 868 C CA . ALA A 1 98 ? 29.472 -21.991 -47.565 1.00 87.25 98 ALA A CA 1
ATOM 869 C C . ALA A 1 98 ? 29.985 -21.330 -48.857 1.00 87.25 98 ALA A C 1
ATOM 871 O O . ALA A 1 98 ? 30.189 -22.015 -49.865 1.00 87.25 98 ALA A O 1
ATOM 872 N N . ALA A 1 99 ? 30.238 -20.018 -48.834 1.00 85.75 99 ALA A N 1
ATOM 873 C CA . ALA A 1 99 ? 30.821 -19.284 -49.952 1.00 85.75 99 ALA A CA 1
ATOM 874 C C . ALA A 1 99 ? 32.263 -19.739 -50.228 1.00 85.75 99 ALA A C 1
ATOM 876 O O . ALA A 1 99 ? 32.611 -20.008 -51.380 1.00 85.75 99 ALA A O 1
ATOM 877 N N . ALA A 1 100 ? 33.077 -19.918 -49.184 1.00 84.69 100 ALA A N 1
ATOM 878 C CA . ALA A 1 100 ? 34.431 -20.451 -49.291 1.00 84.69 100 ALA A CA 1
ATOM 879 C C . ALA A 1 100 ? 34.436 -21.892 -49.830 1.00 84.69 100 ALA A C 1
ATOM 881 O O . ALA A 1 100 ? 35.246 -22.227 -50.695 1.00 84.69 100 ALA A O 1
ATOM 882 N N . ALA A 1 101 ? 33.506 -22.745 -49.390 1.00 83.12 101 ALA A N 1
ATOM 883 C CA . ALA A 1 101 ? 33.347 -24.098 -49.922 1.00 83.12 101 ALA A CA 1
ATOM 884 C C . ALA A 1 101 ? 32.928 -24.097 -51.404 1.00 83.12 101 ALA A C 1
ATOM 886 O O . ALA A 1 101 ? 33.448 -24.890 -52.191 1.00 83.12 101 ALA A O 1
ATOM 887 N N . ALA A 1 102 ? 32.036 -23.192 -51.817 1.00 79.56 102 ALA A N 1
ATOM 888 C CA . ALA A 1 102 ? 31.641 -23.039 -53.217 1.00 79.56 102 ALA A CA 1
ATOM 889 C C . ALA A 1 102 ? 32.799 -22.534 -54.096 1.00 79.56 102 ALA A C 1
ATOM 891 O O . ALA A 1 102 ? 32.991 -23.038 -55.202 1.00 79.56 102 ALA A O 1
ATOM 892 N N . GLN A 1 103 ? 33.606 -21.589 -53.606 1.00 79.38 103 GLN A N 1
ATOM 893 C CA . GLN A 1 103 ? 34.802 -21.116 -54.308 1.00 79.38 103 GLN A CA 1
ATOM 894 C C . GLN A 1 103 ? 35.872 -22.205 -54.418 1.00 79.38 103 GLN A C 1
ATOM 896 O O . GLN A 1 103 ? 36.434 -22.383 -55.495 1.00 79.38 103 GLN A O 1
ATOM 901 N N . LYS A 1 104 ? 36.099 -22.993 -53.359 1.00 79.19 104 LYS A N 1
ATOM 902 C CA . LYS A 1 104 ? 36.994 -24.160 -53.408 1.00 79.19 104 LYS A CA 1
ATOM 903 C C . LYS A 1 104 ? 36.525 -25.193 -54.432 1.00 79.19 104 LYS A C 1
ATOM 905 O O . LYS A 1 104 ? 37.341 -25.665 -55.210 1.00 79.19 104 LYS A O 1
ATOM 910 N N . LYS A 1 105 ? 35.219 -25.482 -54.512 1.00 74.94 105 LYS A N 1
ATOM 911 C CA . LYS A 1 105 ? 34.656 -26.366 -55.550 1.00 74.94 105 LYS A CA 1
ATOM 912 C C . LYS A 1 105 ? 34.839 -25.805 -56.965 1.00 74.94 105 LYS A C 1
ATOM 914 O O . LYS A 1 105 ? 35.189 -26.555 -57.866 1.00 74.94 105 LYS A O 1
ATOM 919 N N . LYS A 1 106 ? 34.652 -24.497 -57.173 1.00 69.25 106 LYS A N 1
ATOM 920 C CA . LYS A 1 106 ? 34.904 -23.851 -58.476 1.00 69.25 106 LYS A CA 1
ATOM 921 C C . LYS A 1 106 ? 36.388 -23.866 -58.857 1.00 69.25 106 LYS A C 1
ATOM 923 O O . LYS A 1 106 ? 36.707 -24.111 -60.015 1.00 69.25 106 LYS A O 1
ATOM 928 N N . ALA A 1 107 ? 37.282 -23.648 -57.894 1.00 67.81 107 ALA A N 1
ATOM 929 C CA . ALA A 1 107 ? 38.725 -23.722 -58.102 1.00 67.81 107 ALA A CA 1
ATOM 930 C C . ALA A 1 107 ? 39.190 -25.156 -58.406 1.00 67.81 107 ALA A C 1
ATOM 932 O O . ALA A 1 107 ? 40.037 -25.341 -59.271 1.00 67.81 107 ALA A O 1
ATOM 933 N N . ASP A 1 108 ? 38.611 -26.166 -57.753 1.00 65.12 108 ASP A N 1
ATOM 934 C CA . ASP A 1 108 ? 38.908 -27.580 -58.009 1.00 65.12 108 ASP A CA 1
ATOM 935 C C . ASP A 1 108 ? 38.444 -28.019 -59.412 1.00 65.12 108 ASP A C 1
ATOM 937 O O . ASP A 1 108 ? 39.202 -28.640 -60.155 1.00 65.12 108 ASP A O 1
ATOM 941 N N . VAL A 1 109 ? 37.253 -27.580 -59.842 1.00 62.38 109 VAL A N 1
ATOM 942 C CA . VAL A 1 109 ? 36.745 -27.803 -61.210 1.00 62.38 109 VAL A CA 1
ATOM 943 C C . VAL A 1 109 ? 37.618 -27.102 -62.259 1.00 62.38 109 VAL A C 1
ATOM 945 O O . VAL A 1 109 ? 37.960 -27.719 -63.264 1.00 62.38 109 VAL A O 1
ATOM 948 N N . ALA A 1 110 ? 38.051 -25.860 -62.010 1.00 59.06 110 ALA A N 1
ATOM 949 C CA . ALA A 1 110 ? 38.936 -25.121 -62.916 1.00 59.06 110 ALA A CA 1
ATOM 950 C C . ALA A 1 110 ? 40.344 -25.741 -63.019 1.00 59.06 110 ALA A C 1
ATOM 952 O O . ALA A 1 110 ? 40.954 -25.745 -64.089 1.00 59.06 110 ALA A O 1
ATOM 953 N N . LYS A 1 111 ? 40.855 -26.308 -61.920 1.00 57.19 111 LYS A N 1
ATOM 954 C CA . LYS A 1 111 ? 42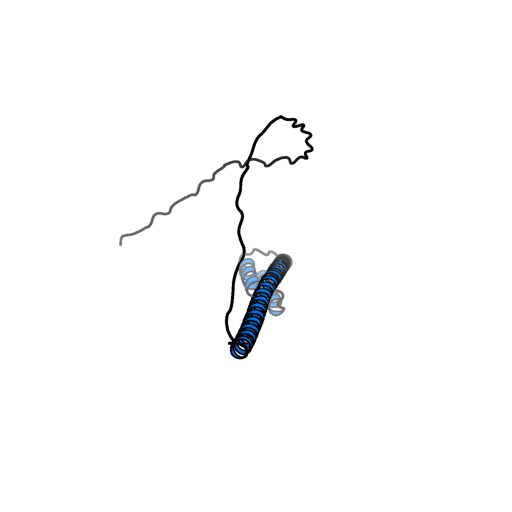.152 -26.998 -61.882 1.00 57.19 111 LYS A CA 1
ATOM 955 C C . LYS A 1 111 ? 42.093 -28.380 -62.541 1.00 57.19 111 LYS A C 1
ATOM 957 O O . LYS A 1 111 ? 43.089 -28.831 -63.089 1.00 57.19 111 LYS A O 1
ATOM 962 N N . LYS A 1 112 ? 40.921 -29.025 -62.557 1.00 49.81 112 LYS A N 1
ATOM 963 C CA . LYS A 1 112 ? 40.680 -30.283 -63.281 1.00 49.81 112 LYS A CA 1
ATOM 964 C C . LYS A 1 112 ? 40.471 -30.085 -64.790 1.00 49.81 112 LYS A C 1
ATOM 966 O O . LYS A 1 112 ? 40.701 -31.017 -65.551 1.00 49.81 112 LYS A O 1
ATOM 971 N N . SER A 1 113 ? 40.102 -28.879 -65.231 1.00 49.72 113 SER A N 1
ATOM 972 C CA . SER A 1 113 ? 40.044 -28.498 -66.653 1.00 49.72 113 SER A CA 1
ATOM 973 C C . SER A 1 113 ? 41.364 -27.956 -67.224 1.00 49.72 113 SER A C 1
ATOM 975 O O . SER A 1 113 ? 41.433 -27.691 -68.420 1.00 49.72 113 SER A O 1
ATOM 977 N N . ALA A 1 114 ? 42.409 -27.784 -66.407 1.00 47.03 114 ALA A N 1
ATOM 978 C CA . ALA A 1 114 ? 43.691 -27.233 -66.842 1.00 47.03 114 ALA A CA 1
ATOM 979 C C . ALA A 1 114 ? 44.877 -28.058 -66.316 1.00 47.03 114 ALA A C 1
ATOM 981 O O . ALA A 1 114 ? 45.390 -27.763 -65.238 1.00 47.03 114 ALA A O 1
ATOM 982 N N . ALA A 1 115 ? 45.295 -29.070 -67.095 1.00 37.59 115 ALA A N 1
ATOM 983 C CA . ALA A 1 115 ? 46.685 -29.500 -67.372 1.00 37.59 115 ALA A CA 1
ATOM 984 C C . ALA A 1 115 ? 46.779 -31.026 -67.652 1.00 37.59 115 ALA A C 1
ATOM 986 O O . ALA A 1 115 ? 45.982 -31.769 -67.078 1.00 37.59 115 ALA A O 1
ATOM 987 N N . PRO A 1 116 ? 47.773 -31.522 -68.437 1.00 44.72 116 PRO A N 1
ATOM 988 C CA . PRO A 1 116 ? 49.021 -30.819 -68.781 1.00 44.72 116 PRO A CA 1
ATOM 989 C C . PRO A 1 116 ? 49.527 -30.936 -70.240 1.00 44.72 116 PRO A C 1
ATOM 991 O O . PRO A 1 116 ? 49.494 -32.000 -70.849 1.00 44.72 116 PRO A O 1
ATOM 994 N N . ALA A 1 117 ? 50.165 -29.865 -70.728 1.00 29.30 117 ALA A N 1
ATOM 995 C CA . ALA A 1 117 ? 51.175 -29.918 -71.788 1.00 29.30 117 ALA A CA 1
ATOM 996 C C . ALA A 1 117 ? 52.505 -29.327 -71.264 1.00 29.30 117 ALA A C 1
ATOM 998 O O . ALA A 1 117 ? 52.589 -28.150 -70.934 1.00 29.30 117 ALA A O 1
ATOM 999 N N . THR A 1 118 ? 53.480 -30.232 -71.117 1.00 32.75 118 THR A N 1
ATOM 1000 C CA . THR A 1 118 ? 54.955 -30.152 -71.258 1.00 32.75 118 THR A CA 1
ATOM 1001 C C . THR A 1 118 ? 55.816 -29.015 -70.667 1.00 32.75 118 THR A C 1
ATOM 1003 O O . THR A 1 118 ? 55.634 -27.830 -70.914 1.00 32.75 118 THR A O 1
ATOM 1006 N N . LYS A 1 119 ? 56.873 -29.472 -69.972 1.00 33.34 119 LYS A N 1
ATOM 1007 C CA . LYS A 1 119 ? 58.065 -28.785 -69.432 1.00 33.34 119 LYS A CA 1
ATOM 1008 C C . LYS A 1 119 ? 59.022 -28.256 -70.523 1.00 33.34 119 LYS A C 1
ATOM 1010 O O . LYS A 1 119 ? 59.215 -28.980 -71.493 1.00 33.34 119 LYS A O 1
ATOM 1015 N N . ALA A 1 120 ? 59.751 -27.155 -70.255 1.00 27.77 120 ALA A N 1
ATOM 1016 C CA . ALA A 1 120 ? 61.206 -26.999 -70.513 1.00 27.77 120 ALA A CA 1
ATOM 1017 C C . ALA A 1 120 ? 61.815 -25.671 -69.957 1.00 27.77 120 ALA A C 1
ATOM 1019 O O . ALA A 1 120 ? 61.247 -24.614 -70.192 1.00 27.77 120 ALA A O 1
ATOM 1020 N N . ALA A 1 121 ? 62.980 -25.798 -69.279 1.00 26.14 121 ALA A N 1
ATOM 1021 C CA . ALA A 1 121 ? 64.123 -24.867 -69.028 1.00 26.14 121 ALA A CA 1
ATOM 1022 C C . ALA A 1 121 ? 63.883 -23.470 -68.366 1.00 26.14 121 ALA A C 1
ATOM 1024 O O . ALA A 1 121 ? 63.097 -22.686 -68.873 1.00 26.14 121 ALA A O 1
ATOM 1025 N N . ALA A 1 122 ? 64.427 -23.068 -67.192 1.00 27.11 122 ALA A N 1
ATOM 1026 C CA . ALA A 1 122 ? 65.825 -22.945 -66.680 1.00 27.11 122 ALA A CA 1
ATOM 1027 C C . ALA A 1 122 ? 66.648 -21.896 -67.488 1.00 27.11 122 ALA A C 1
ATOM 1029 O O . ALA A 1 122 ? 66.692 -22.032 -68.700 1.00 27.11 122 ALA A O 1
ATOM 1030 N N . VAL A 1 123 ? 67.297 -20.823 -66.984 1.00 28.69 123 VAL A N 1
ATOM 1031 C CA . VAL A 1 123 ? 68.188 -20.575 -65.815 1.00 28.69 123 VAL A CA 1
ATOM 1032 C C . VAL A 1 123 ? 68.447 -19.044 -65.655 1.00 28.69 123 VAL A C 1
ATOM 1034 O O . VAL A 1 123 ? 68.566 -18.387 -66.680 1.00 28.69 123 VAL A O 1
ATOM 1037 N N . SER A 1 124 ? 68.623 -18.507 -64.422 1.00 28.70 124 SER A N 1
ATOM 1038 C CA . SER A 1 124 ? 69.762 -17.631 -63.972 1.00 28.70 124 SER A CA 1
ATOM 1039 C C . SER A 1 124 ? 69.496 -16.918 -62.618 1.00 28.70 124 SER A C 1
ATOM 1041 O O . SER A 1 124 ? 68.654 -16.029 -62.545 1.00 28.70 124 SER A O 1
ATOM 1043 N N . ALA A 1 125 ? 70.095 -17.404 -61.514 1.00 27.34 125 ALA A N 1
ATOM 1044 C CA . ALA A 1 125 ? 71.181 -16.786 -60.701 1.00 27.34 125 ALA A CA 1
ATOM 1045 C C . ALA A 1 125 ? 70.788 -15.505 -59.904 1.00 27.34 125 ALA A C 1
ATOM 1047 O O . ALA A 1 125 ? 70.521 -14.474 -60.499 1.00 27.34 125 ALA A O 1
ATOM 1048 N N . ALA A 1 126 ? 70.578 -15.503 -58.576 1.00 27.02 126 ALA A N 1
ATOM 1049 C CA . ALA A 1 126 ? 71.474 -15.717 -57.415 1.00 27.02 126 ALA A CA 1
ATOM 1050 C C . ALA A 1 126 ? 72.466 -14.566 -57.093 1.00 27.02 126 ALA A C 1
ATOM 1052 O O . ALA A 1 126 ? 73.521 -14.489 -57.716 1.00 27.02 126 ALA A O 1
ATOM 1053 N N . LYS A 1 127 ? 72.173 -13.757 -56.047 1.00 28.75 127 LYS A N 1
ATOM 1054 C CA . LYS A 1 127 ? 73.134 -13.149 -55.075 1.00 28.75 127 LYS A CA 1
ATOM 1055 C C . LYS A 1 127 ? 72.371 -12.488 -53.892 1.00 28.75 127 LYS A C 1
ATOM 1057 O O . LYS A 1 127 ? 71.577 -11.591 -54.132 1.00 28.75 127 LYS A O 1
ATOM 1062 N N . ALA A 1 128 ? 72.315 -13.116 -52.704 1.00 25.70 128 ALA A N 1
ATOM 1063 C CA . ALA A 1 128 ? 73.129 -12.916 -51.472 1.00 25.70 128 ALA A CA 1
ATOM 1064 C C . ALA A 1 128 ? 72.765 -11.641 -50.655 1.00 25.70 128 ALA A C 1
ATOM 1066 O O . ALA A 1 128 ? 72.875 -10.538 -51.170 1.00 25.70 128 ALA A O 1
ATOM 1067 N N . ALA A 1 129 ? 72.131 -11.773 -49.474 1.00 24.42 129 ALA A N 1
ATOM 1068 C CA . ALA A 1 129 ? 72.730 -11.788 -48.114 1.00 24.42 129 ALA A CA 1
ATOM 1069 C C . ALA A 1 129 ? 73.324 -10.415 -47.695 1.00 24.42 129 ALA A C 1
ATOM 1071 O O . ALA A 1 129 ? 74.274 -9.959 -48.308 1.00 24.42 129 ALA A O 1
ATOM 1072 N N . ALA A 1 130 ? 72.692 -9.636 -46.805 1.00 26.05 130 ALA A N 1
ATOM 1073 C CA . ALA A 1 130 ? 72.676 -9.714 -45.330 1.00 26.05 130 ALA A CA 1
ATOM 1074 C C . ALA A 1 130 ? 73.688 -8.750 -44.659 1.00 26.05 130 ALA A C 1
ATOM 1076 O O . ALA A 1 130 ? 74.816 -8.626 -45.120 1.00 26.05 130 ALA A O 1
ATOM 1077 N N . VAL A 1 131 ? 73.278 -8.205 -43.495 1.00 28.08 131 VAL A N 1
ATOM 1078 C CA . VAL A 1 131 ? 74.073 -7.506 -42.447 1.00 28.08 131 VAL A CA 1
ATOM 1079 C C . VAL A 1 131 ? 74.313 -6.004 -42.745 1.00 28.08 131 VAL A C 1
ATOM 1081 O O . VAL A 1 131 ? 74.785 -5.655 -43.811 1.00 28.08 131 VAL A O 1
ATOM 1084 N N . SER A 1 132 ? 73.934 -5.038 -41.893 1.00 32.34 132 SER A N 1
ATOM 1085 C CA . SER A 1 132 ? 74.497 -4.831 -40.552 1.00 32.34 132 SER A CA 1
ATOM 1086 C C . SER A 1 132 ? 73.625 -4.037 -39.574 1.00 32.34 132 SER A C 1
ATOM 1088 O O . SER A 1 132 ? 72.994 -3.037 -39.907 1.00 32.34 132 SER A O 1
ATOM 1090 N N . ALA A 1 133 ? 73.693 -4.486 -38.325 1.00 26.86 133 ALA A N 1
ATOM 1091 C CA . ALA A 1 133 ? 73.119 -3.886 -37.140 1.00 26.86 133 ALA A CA 1
ATOM 1092 C C . ALA A 1 133 ? 73.962 -2.726 -36.567 1.00 26.86 133 ALA A C 1
ATOM 1094 O O . ALA A 1 133 ? 75.185 -2.743 -36.647 1.00 26.86 133 ALA A O 1
ATOM 1095 N N . ALA A 1 134 ? 73.247 -1.862 -35.839 1.00 29.02 134 ALA A N 1
ATOM 1096 C CA . ALA A 1 134 ? 73.597 -1.284 -34.536 1.00 29.02 134 ALA A CA 1
ATOM 1097 C C . ALA A 1 134 ? 74.633 -0.146 -34.407 1.00 29.02 134 ALA A C 1
ATOM 1099 O O . ALA A 1 134 ? 75.668 -0.118 -35.064 1.00 29.02 134 ALA A O 1
ATOM 1100 N N . LYS A 1 135 ? 74.353 0.653 -33.351 1.00 29.30 135 LYS A N 1
ATOM 1101 C CA . LYS A 1 135 ? 75.210 1.566 -32.552 1.00 29.30 135 LYS A CA 1
ATOM 1102 C C . LYS A 1 135 ? 75.011 3.052 -32.900 1.00 29.30 135 LYS A C 1
ATOM 1104 O O . LYS A 1 135 ? 75.034 3.400 -34.066 1.00 29.30 135 LYS A O 1
ATOM 1109 N N . ALA A 1 136 ? 74.807 4.006 -31.987 1.00 29.06 136 ALA A N 1
ATOM 1110 C CA . ALA A 1 136 ? 74.781 4.119 -30.518 1.00 29.06 136 ALA A CA 1
ATOM 1111 C C . ALA A 1 136 ? 74.074 5.470 -30.202 1.00 29.06 136 ALA A C 1
ATOM 1113 O O . ALA A 1 136 ? 74.174 6.394 -30.997 1.00 29.06 136 ALA A O 1
ATOM 1114 N N . ALA A 1 137 ? 73.170 5.560 -29.224 1.00 27.59 137 ALA A N 1
ATOM 1115 C CA . ALA A 1 137 ? 73.381 5.881 -27.802 1.00 27.59 137 ALA A CA 1
ATOM 1116 C C . ALA A 1 137 ? 73.473 7.387 -27.451 1.00 27.59 137 ALA A C 1
ATOM 1118 O O . ALA A 1 137 ? 74.299 8.109 -27.995 1.00 27.59 137 ALA A O 1
ATOM 1119 N N . ALA A 1 138 ? 72.700 7.735 -26.405 1.00 28.69 138 ALA A N 1
ATOM 1120 C CA . ALA A 1 138 ? 72.846 8.859 -25.464 1.00 28.69 138 ALA A CA 1
ATOM 1121 C C . ALA A 1 138 ? 72.375 10.248 -25.989 1.00 28.69 138 ALA A C 1
ATOM 1123 O O . ALA A 1 138 ? 72.588 10.574 -27.143 1.00 28.69 138 ALA A O 1
ATOM 1124 N N . VAL A 1 139 ? 71.653 11.113 -25.259 1.00 33.62 139 VAL A N 1
ATOM 1125 C CA . VAL A 1 139 ? 71.783 11.555 -23.859 1.00 33.62 139 VAL A CA 1
ATOM 1126 C C . VAL A 1 139 ? 70.486 12.273 -23.384 1.00 33.62 139 VAL A C 1
ATOM 1128 O O . VAL A 1 139 ? 69.905 13.072 -24.107 1.00 33.62 139 VAL A O 1
ATOM 1131 N N . SER A 1 140 ? 70.077 11.940 -22.152 1.00 34.94 140 SER A N 1
ATOM 1132 C CA . SER A 1 140 ? 69.427 12.706 -21.057 1.00 34.94 140 SER A CA 1
ATOM 1133 C C . SER A 1 140 ? 68.310 13.759 -21.269 1.00 34.94 140 SER A C 1
ATOM 1135 O O . SER A 1 140 ? 68.500 14.784 -21.907 1.00 34.94 140 SER A O 1
ATOM 1137 N N . VAL A 1 141 ? 67.168 13.554 -20.590 1.00 32.47 141 VAL A N 1
ATOM 1138 C CA . VAL A 1 141 ? 66.663 14.271 -19.382 1.00 32.47 141 VAL A CA 1
ATOM 1139 C C . VAL A 1 141 ? 66.173 15.713 -19.600 1.00 32.47 141 VAL A C 1
ATOM 1141 O O . VAL A 1 141 ? 66.952 16.649 -19.685 1.00 32.47 141 VAL A O 1
ATOM 1144 N N . SER A 1 142 ? 64.860 15.915 -19.463 1.00 37.28 142 SER A N 1
ATOM 1145 C CA . SER A 1 142 ? 64.322 16.815 -18.429 1.00 37.28 142 SER A CA 1
ATOM 1146 C C . SER A 1 142 ? 62.832 16.552 -18.205 1.00 37.28 142 SER A C 1
ATOM 1148 O O . SER A 1 142 ? 62.002 16.557 -19.110 1.00 37.28 142 SER A O 1
ATOM 1150 N N . ARG A 1 143 ? 62.520 16.249 -16.946 1.00 33.25 143 ARG A N 1
ATOM 1151 C CA . ARG A 1 143 ? 61.184 16.077 -16.387 1.00 33.25 143 ARG A CA 1
ATOM 1152 C C . ARG A 1 143 ? 60.853 17.399 -15.702 1.00 33.25 143 ARG A C 1
ATOM 1154 O O . ARG A 1 143 ? 61.550 17.760 -14.759 1.00 33.25 143 ARG A O 1
ATOM 1161 N N . ALA A 1 144 ? 59.809 18.093 -16.141 1.00 31.58 144 ALA A N 1
ATOM 1162 C CA . ALA A 1 144 ? 59.238 19.220 -15.413 1.00 31.58 144 ALA A CA 1
ATOM 1163 C C . ALA A 1 144 ? 57.759 18.938 -15.151 1.00 31.58 144 ALA A C 1
ATOM 1165 O O . ALA A 1 144 ? 56.970 18.687 -16.058 1.00 31.58 144 ALA A O 1
ATOM 1166 N N . ALA A 1 145 ? 57.440 18.899 -13.864 1.00 27.75 145 ALA A N 1
ATOM 1167 C CA . ALA A 1 145 ? 56.115 18.724 -13.314 1.00 27.75 145 ALA A CA 1
ATOM 1168 C C . ALA A 1 145 ? 55.334 20.045 -13.353 1.00 27.75 145 ALA A C 1
ATOM 1170 O O . ALA A 1 145 ? 55.901 21.097 -13.077 1.00 27.75 145 ALA A O 1
ATOM 1171 N N . ALA A 1 146 ? 54.022 19.966 -13.569 1.00 31.88 146 ALA A N 1
ATOM 1172 C CA . ALA A 1 146 ? 53.064 20.910 -13.001 1.00 31.88 146 ALA A CA 1
ATOM 1173 C C . ALA A 1 146 ? 51.717 20.200 -12.815 1.00 31.88 146 ALA A C 1
ATOM 1175 O O . ALA A 1 146 ? 51.126 19.671 -13.755 1.00 31.88 146 ALA A O 1
ATOM 1176 N N . ALA A 1 147 ? 51.298 20.134 -11.555 1.00 31.70 147 ALA A N 1
ATOM 1177 C CA . ALA A 1 147 ? 50.107 19.473 -11.058 1.00 31.70 147 ALA A CA 1
ATOM 1178 C C . ALA A 1 147 ? 48.895 20.416 -11.066 1.00 31.70 147 ALA A C 1
ATOM 1180 O O . ALA A 1 147 ? 49.037 21.603 -10.783 1.00 31.70 147 ALA A O 1
ATOM 1181 N N . VAL A 1 148 ? 47.697 19.860 -11.270 1.00 34.41 148 VAL A N 1
ATOM 1182 C CA . VAL A 1 148 ? 46.422 20.469 -10.863 1.00 34.41 148 VAL A CA 1
ATOM 1183 C C . VAL A 1 148 ? 45.572 19.387 -10.193 1.00 34.41 148 VAL A C 1
ATOM 1185 O O . VAL A 1 148 ? 45.236 18.374 -10.802 1.00 34.41 148 VAL A O 1
ATOM 1188 N N . ALA A 1 149 ? 45.269 19.598 -8.911 1.00 42.41 149 ALA A N 1
ATOM 1189 C CA . ALA A 1 149 ? 44.294 18.838 -8.128 1.00 42.41 149 ALA A CA 1
ATOM 1190 C C . ALA A 1 149 ? 42.861 19.332 -8.417 1.00 42.41 149 ALA A C 1
ATOM 1192 O O . ALA A 1 149 ? 42.689 20.457 -8.889 1.00 42.41 149 ALA A O 1
ATOM 1193 N N . PRO A 1 150 ? 41.821 18.561 -8.044 1.00 41.50 150 PRO A N 1
ATOM 1194 C CA . PRO A 1 150 ? 41.092 19.011 -6.854 1.00 41.50 150 PRO A CA 1
ATOM 1195 C C . PRO A 1 150 ? 40.574 17.910 -5.902 1.00 41.50 150 PRO A C 1
ATOM 1197 O O . PRO A 1 150 ? 40.043 16.878 -6.294 1.00 41.50 150 PRO A O 1
ATOM 1200 N N . ALA A 1 151 ? 40.738 18.238 -4.618 1.00 33.12 151 ALA A N 1
ATOM 1201 C CA . ALA A 1 151 ? 39.943 17.984 -3.410 1.00 33.12 151 ALA A CA 1
ATOM 1202 C C . ALA A 1 151 ? 38.808 16.928 -3.367 1.00 33.12 151 ALA A C 1
ATOM 1204 O O . ALA A 1 151 ? 37.762 17.082 -3.992 1.00 33.12 151 ALA A O 1
ATOM 1205 N N . ALA A 1 152 ? 38.922 16.017 -2.387 1.00 33.59 152 ALA A N 1
ATOM 1206 C CA . ALA A 1 152 ? 37.802 15.438 -1.633 1.00 33.59 152 ALA A CA 1
ATOM 1207 C C . ALA A 1 152 ? 38.194 15.270 -0.143 1.00 33.59 152 ALA A C 1
ATOM 1209 O O . ALA A 1 152 ? 39.237 14.695 0.166 1.00 33.59 152 ALA A O 1
ATOM 1210 N N . LYS A 1 153 ? 37.374 15.799 0.780 1.00 45.12 153 LYS A N 1
ATOM 1211 C CA . LYS A 1 15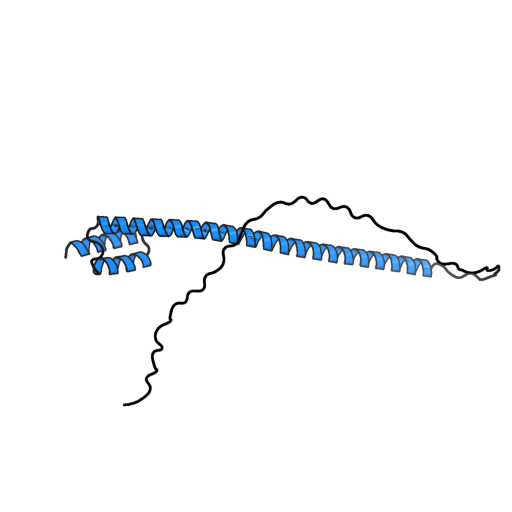3 ? 37.441 15.585 2.249 1.00 45.12 153 LYS A CA 1
ATOM 1212 C C . LYS A 1 153 ? 36.357 14.553 2.686 1.00 45.12 153 LYS A C 1
ATOM 1214 O O . LYS A 1 153 ? 35.590 14.119 1.831 1.00 45.12 153 LYS A O 1
ATOM 1219 N N . PRO A 1 154 ? 36.235 14.149 3.971 1.00 43.78 154 PRO A N 1
ATOM 1220 C CA . PRO A 1 154 ? 36.853 12.939 4.512 1.00 43.78 154 PRO A CA 1
ATOM 1221 C C . PRO A 1 154 ? 35.827 11.928 5.076 1.00 43.78 154 PRO A C 1
ATOM 1223 O O . PRO A 1 154 ? 34.737 12.285 5.523 1.00 43.78 154 PRO A O 1
ATOM 1226 N N . ALA A 1 155 ? 36.207 10.651 5.109 1.00 36.09 155 ALA A N 1
ATOM 1227 C CA . ALA A 1 155 ? 35.458 9.596 5.787 1.00 36.09 155 ALA A CA 1
ATOM 1228 C C . ALA A 1 155 ? 35.709 9.628 7.308 1.00 36.09 155 ALA A C 1
ATOM 1230 O O . ALA A 1 155 ? 36.846 9.726 7.765 1.00 36.09 155 ALA A O 1
ATOM 1231 N N . VAL A 1 156 ? 34.628 9.539 8.084 1.00 44.41 156 VAL A N 1
ATOM 1232 C CA . VAL A 1 156 ? 34.610 9.432 9.552 1.00 44.41 156 VAL A CA 1
ATOM 1233 C C . VAL A 1 156 ? 34.929 7.997 10.019 1.00 44.41 156 VAL A C 1
ATOM 1235 O O . VAL A 1 156 ? 34.456 7.047 9.392 1.00 44.41 156 VAL A O 1
ATOM 1238 N N . PRO A 1 157 ? 35.692 7.807 11.117 1.00 44.62 157 PRO A N 1
ATOM 1239 C CA . PRO A 1 157 ? 36.091 6.486 11.605 1.00 44.62 157 PRO A CA 1
ATOM 1240 C C . PRO A 1 157 ? 34.993 5.786 12.424 1.00 44.62 157 PRO A C 1
ATOM 1242 O O . PRO A 1 157 ? 34.318 6.387 13.262 1.00 44.62 157 PRO A O 1
ATOM 1245 N N . ALA A 1 158 ? 34.853 4.478 12.198 1.00 39.84 158 ALA A N 1
ATOM 1246 C CA . ALA A 1 158 ? 33.956 3.591 12.927 1.00 39.84 158 ALA A CA 1
ATOM 1247 C C . ALA A 1 158 ? 34.426 3.385 14.379 1.00 39.84 158 ALA A C 1
ATOM 1249 O O . ALA A 1 158 ? 35.537 2.925 14.638 1.00 39.84 158 ALA A O 1
ATOM 1250 N N . LYS A 1 159 ? 33.543 3.707 15.327 1.00 36.66 159 LYS A N 1
ATOM 1251 C CA . LYS A 1 159 ? 33.695 3.467 16.764 1.00 36.66 159 LYS A CA 1
ATOM 1252 C C . LYS A 1 159 ? 33.148 2.078 17.102 1.00 36.66 159 LYS A C 1
ATOM 1254 O O . LY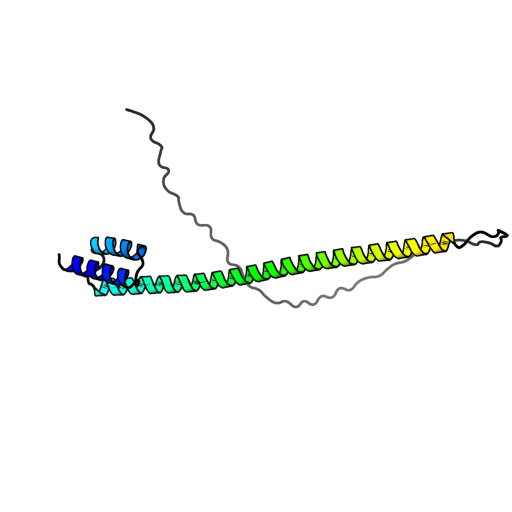S A 1 159 ? 31.960 1.822 16.918 1.00 36.66 159 LYS A O 1
ATOM 1259 N N . ALA A 1 160 ? 34.011 1.203 17.610 1.00 39.31 160 ALA A N 1
ATOM 1260 C CA . ALA A 1 160 ? 33.628 -0.064 18.219 1.00 39.31 160 ALA A CA 1
ATOM 1261 C C . ALA A 1 160 ? 32.941 0.190 19.572 1.00 39.31 160 ALA A C 1
ATOM 1263 O O . ALA A 1 160 ? 33.513 0.826 20.457 1.00 39.31 160 ALA A O 1
ATOM 1264 N N . ALA A 1 161 ? 31.717 -0.308 19.730 1.00 34.66 161 ALA A N 1
ATOM 1265 C CA . ALA A 1 161 ? 31.043 -0.443 21.016 1.00 34.66 161 ALA A CA 1
ATOM 1266 C C . ALA A 1 161 ? 30.109 -1.661 20.957 1.00 34.66 161 ALA A C 1
ATOM 1268 O O . ALA A 1 161 ? 29.222 -1.738 20.108 1.00 34.66 161 ALA A O 1
ATOM 1269 N N . ALA A 1 162 ? 30.359 -2.621 21.848 1.00 46.34 162 ALA A N 1
ATOM 1270 C CA . ALA A 1 162 ? 29.536 -3.803 22.087 1.00 46.34 162 ALA A CA 1
ATOM 1271 C C . ALA A 1 162 ? 28.101 -3.433 22.513 1.00 46.34 162 ALA A C 1
ATOM 1273 O O . ALA A 1 162 ? 27.866 -2.331 23.016 1.00 46.34 162 ALA A O 1
ATOM 1274 N N . PRO A 1 163 ? 27.150 -4.382 22.426 1.00 45.94 163 PRO A N 1
ATOM 1275 C CA . PRO A 1 163 ? 26.591 -4.846 23.695 1.00 45.94 163 PRO A CA 1
ATOM 1276 C C . PRO A 1 163 ? 26.278 -6.349 23.787 1.00 45.94 163 PRO A C 1
ATOM 1278 O O . PRO A 1 163 ? 25.931 -7.030 22.826 1.00 45.94 163 PRO A O 1
ATOM 1281 N N . ALA A 1 164 ? 26.375 -6.796 25.038 1.00 42.31 164 ALA A N 1
ATOM 1282 C CA . ALA A 1 164 ? 26.042 -8.081 25.633 1.00 42.31 164 ALA A CA 1
ATOM 1283 C C . ALA A 1 164 ? 24.792 -8.799 25.082 1.00 42.31 164 ALA A C 1
ATOM 1285 O O . ALA A 1 164 ? 23.678 -8.270 25.124 1.00 42.31 164 ALA A O 1
ATOM 1286 N N . ALA A 1 165 ? 24.968 -10.072 24.716 1.00 41.91 165 ALA A N 1
ATOM 1287 C CA . ALA A 1 165 ? 23.888 -11.043 24.583 1.00 41.91 165 ALA A CA 1
ATOM 1288 C C . ALA A 1 165 ? 23.734 -11.836 25.889 1.00 41.91 165 ALA A C 1
ATOM 1290 O O . ALA A 1 165 ? 24.674 -12.435 26.409 1.00 41.91 165 ALA A O 1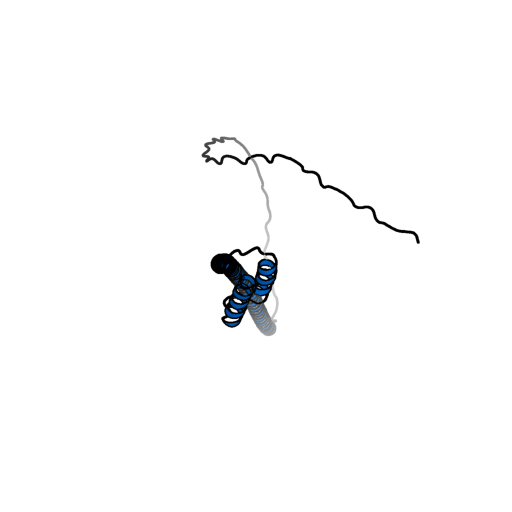
ATOM 1291 N N . LYS A 1 166 ? 22.511 -11.799 26.417 1.00 43.78 166 LYS A N 1
ATOM 1292 C CA . LYS A 1 166 ? 22.041 -12.506 27.604 1.00 43.78 166 LYS A CA 1
ATOM 1293 C C . LYS A 1 166 ? 21.747 -13.979 27.285 1.00 43.78 166 LYS A C 1
ATOM 1295 O O . LYS A 1 166 ? 21.107 -14.264 26.281 1.00 43.78 166 LYS A O 1
ATOM 1300 N N . GLY A 1 167 ? 22.095 -14.856 28.228 1.00 39.41 167 GLY A N 1
ATOM 1301 C CA . GLY A 1 167 ? 21.251 -15.970 28.682 1.00 39.41 167 GLY A CA 1
ATOM 1302 C C . GLY A 1 167 ? 21.052 -17.154 27.736 1.00 39.41 167 GLY A C 1
ATOM 1303 O O . GLY A 1 167 ? 20.021 -17.258 27.078 1.00 39.41 167 GLY A O 1
ATOM 1304 N N . ALA A 1 168 ? 21.976 -18.113 27.781 1.00 39.38 168 ALA A N 1
ATOM 1305 C CA . ALA A 1 168 ? 21.709 -19.487 27.372 1.00 39.38 168 ALA A CA 1
ATOM 1306 C C . ALA A 1 168 ? 20.833 -20.183 28.433 1.00 39.38 168 ALA A C 1
ATOM 1308 O O . ALA A 1 168 ? 21.183 -20.238 29.611 1.00 39.38 168 ALA A O 1
ATOM 1309 N N . VAL A 1 169 ? 19.680 -20.698 28.007 1.00 50.19 169 VAL A N 1
ATOM 1310 C CA . VAL A 1 169 ? 18.777 -21.536 28.809 1.00 50.19 169 VAL A CA 1
ATOM 1311 C C . VAL A 1 169 ? 19.306 -22.978 28.778 1.00 50.19 169 VAL A C 1
ATOM 1313 O O . VAL A 1 169 ? 19.518 -23.494 27.680 1.00 50.19 169 VAL A O 1
ATOM 1316 N N . PRO A 1 170 ? 19.520 -23.660 29.920 1.00 49.16 170 PRO A N 1
ATOM 1317 C CA . PRO A 1 170 ? 19.972 -25.044 29.910 1.00 49.16 170 PRO A CA 1
ATOM 1318 C C . PRO A 1 170 ? 18.823 -26.018 29.623 1.00 49.16 170 PRO A C 1
ATOM 1320 O O . PRO A 1 170 ? 17.705 -25.892 30.131 1.00 49.16 170 PRO A O 1
ATOM 1323 N N . ALA A 1 171 ? 19.144 -27.025 28.814 1.00 46.75 171 ALA A N 1
ATOM 1324 C CA . ALA A 1 171 ? 18.313 -28.175 28.506 1.00 46.75 171 ALA A CA 1
ATOM 1325 C C . ALA A 1 171 ? 17.933 -28.955 29.779 1.00 46.75 171 ALA A C 1
ATOM 1327 O O . ALA A 1 171 ? 18.801 -29.403 30.527 1.00 46.75 171 ALA A O 1
ATOM 1328 N N . LYS A 1 172 ? 16.632 -29.182 29.995 1.00 47.69 172 LYS A N 1
ATOM 1329 C CA . LYS A 1 172 ? 16.139 -30.181 30.953 1.00 47.69 172 LYS A CA 1
ATOM 1330 C C . LYS A 1 172 ? 15.930 -31.519 30.243 1.00 47.69 172 LYS A C 1
ATOM 1332 O O . LYS A 1 172 ? 15.014 -31.662 29.438 1.00 47.69 172 LYS A O 1
ATOM 1337 N N . LYS A 1 173 ? 16.757 -32.502 30.603 1.00 52.09 173 LYS A N 1
ATOM 1338 C CA . LYS A 1 173 ? 16.472 -33.942 30.517 1.00 52.09 173 LYS A CA 1
ATOM 1339 C C . LYS A 1 173 ? 16.395 -34.502 31.948 1.00 52.09 173 LYS A C 1
ATOM 1341 O O . LYS A 1 173 ? 17.272 -34.201 32.750 1.00 52.09 173 LYS A O 1
ATOM 1346 N N . SER A 1 174 ? 15.428 -35.400 32.168 1.00 50.88 174 SER A N 1
ATOM 1347 C CA . SER A 1 174 ? 15.400 -36.497 33.163 1.00 50.88 174 SER A CA 1
ATOM 1348 C C . SER A 1 174 ? 14.605 -36.334 34.478 1.00 50.88 174 SER A C 1
ATOM 1350 O O . SER A 1 174 ? 14.753 -35.346 35.191 1.00 50.88 174 SER A O 1
ATOM 1352 N N . LYS A 1 175 ? 13.873 -37.428 34.788 1.00 53.03 175 LYS A N 1
ATOM 1353 C CA . LYS A 1 175 ? 13.089 -37.837 35.981 1.00 53.03 175 LYS A CA 1
ATOM 1354 C C . LYS A 1 175 ? 11.737 -37.122 36.135 1.00 53.03 175 LYS A C 1
ATOM 1356 O O . LYS A 1 175 ? 11.699 -35.909 36.276 1.00 53.03 175 LYS A O 1
ATOM 1361 N N . LYS A 1 176 ? 10.590 -37.805 36.098 1.00 48.78 176 LYS A N 1
ATOM 1362 C CA . LYS A 1 176 ? 10.202 -39.116 36.644 1.00 48.78 176 LYS A CA 1
ATOM 1363 C C . LYS A 1 176 ? 9.073 -39.702 35.793 1.00 48.78 176 LYS A C 1
ATOM 1365 O O . LYS A 1 176 ? 8.312 -38.877 35.243 1.00 48.78 176 LYS A O 1
#

Organism: Leishmania braziliensis (NCBI:txid5660)

Sequence (176 aa):
MRRLRILRRLLRKYRADKKIDRHVYRDLYVRAKGNVFRNKRNLMEHIHKIKNEKKKERQLAEQLAAKHQRDEQHRNKARKQELKKREKERERARRDDAAAAAQKKKADVAKKSAAPATKAAAVSAAKAAAVSAAKAAAVSVSRAAAAVAPAAKPAVPAKAAAPAAKGAVPAKKSKK

pLDDT: mean 72.18, std 28.29, range [24.42, 98.19]